Protein AF-A0A920RXB9-F1 (afdb_monomer_lite)

Radius of gyration: 17.4 Å; chains: 1; bounding box: 31×40×56 Å

Structure (mmCIF, N/CA/C/O backbone):
data_AF-A0A920RXB9-F1
#
_entry.id   AF-A0A920RXB9-F1
#
loop_
_atom_site.group_PDB
_atom_site.id
_atom_site.type_symbol
_atom_site.label_atom_id
_atom_site.label_alt_id
_atom_site.label_comp_id
_atom_site.label_asym_id
_atom_site.label_entity_id
_atom_site.label_seq_id
_atom_site.pdbx_PDB_ins_code
_atom_site.Cartn_x
_atom_site.Cartn_y
_atom_site.Cartn_z
_atom_site.occupancy
_atom_site.B_iso_or_equiv
_atom_site.auth_seq_id
_atom_site.auth_comp_id
_atom_site.auth_asym_id
_atom_site.auth_atom_id
_atom_site.pdbx_PDB_model_num
ATOM 1 N N . MET A 1 1 ? 10.506 24.397 -13.632 1.00 35.47 1 MET A N 1
ATOM 2 C CA . MET A 1 1 ? 9.201 23.717 -13.776 1.00 35.47 1 MET A CA 1
ATOM 3 C C . MET A 1 1 ? 9.283 22.423 -12.987 1.00 35.47 1 MET A C 1
ATOM 5 O O . MET A 1 1 ? 10.128 21.601 -13.305 1.00 35.47 1 MET A O 1
ATOM 9 N N . ASN A 1 2 ? 8.501 22.284 -11.915 1.00 33.69 2 ASN A N 1
ATOM 10 C CA . ASN A 1 2 ? 8.462 21.051 -11.125 1.00 33.69 2 ASN A CA 1
ATOM 11 C C . ASN A 1 2 ? 7.696 19.999 -11.933 1.00 33.69 2 ASN A C 1
ATOM 13 O O . ASN A 1 2 ? 6.505 20.169 -12.178 1.00 33.69 2 ASN A O 1
ATOM 17 N N . HIS A 1 3 ? 8.390 18.970 -12.413 1.00 43.59 3 HIS A N 1
ATOM 18 C CA . HIS A 1 3 ? 7.780 17.923 -13.225 1.00 43.59 3 HIS A CA 1
ATOM 19 C C . HIS A 1 3 ? 6.858 17.058 -12.355 1.00 43.59 3 HIS A C 1
ATOM 21 O O . HIS A 1 3 ? 7.284 16.470 -11.368 1.00 43.59 3 HIS A O 1
ATOM 27 N N . THR A 1 4 ? 5.589 16.979 -12.741 1.00 50.28 4 THR A N 1
ATOM 28 C CA . THR A 1 4 ? 4.523 16.147 -12.156 1.00 50.28 4 THR A CA 1
ATOM 29 C C . THR A 1 4 ? 4.649 14.655 -12.500 1.00 50.28 4 THR A C 1
ATOM 31 O O . THR A 1 4 ? 3.751 13.874 -12.192 1.00 50.28 4 THR A O 1
ATOM 34 N N . TRP A 1 5 ? 5.749 14.243 -13.135 1.00 61.28 5 TRP A N 1
ATOM 35 C CA . TRP A 1 5 ? 5.944 12.900 -13.679 1.00 61.28 5 TRP A CA 1
ATOM 36 C C . TRP A 1 5 ? 7.004 12.151 -12.880 1.00 61.28 5 TRP A C 1
ATOM 38 O O . TRP A 1 5 ? 8.076 12.697 -12.619 1.00 61.28 5 TRP A O 1
ATOM 48 N N . LYS A 1 6 ? 6.721 10.897 -12.524 1.00 65.94 6 LYS A N 1
ATOM 49 C CA . LYS A 1 6 ? 7.713 10.023 -11.896 1.00 65.94 6 LYS A CA 1
ATOM 50 C C . LYS A 1 6 ? 8.699 9.539 -12.941 1.00 65.94 6 LYS A C 1
ATOM 52 O O . LYS A 1 6 ? 8.300 8.984 -13.965 1.00 65.94 6 LYS A O 1
ATOM 57 N N . THR A 1 7 ? 9.978 9.772 -12.689 1.00 72.25 7 THR A N 1
ATOM 58 C CA . THR A 1 7 ? 11.058 9.397 -13.609 1.00 72.25 7 THR A CA 1
ATOM 59 C C . THR A 1 7 ? 11.854 8.203 -13.099 1.00 72.25 7 THR A C 1
ATOM 61 O O . THR A 1 7 ? 12.533 7.561 -13.909 1.00 72.25 7 THR A O 1
ATOM 64 N N . ASP A 1 8 ? 11.717 7.892 -11.806 1.00 84.69 8 ASP A N 1
ATOM 65 C CA . ASP A 1 8 ? 12.450 6.857 -11.089 1.00 84.69 8 ASP A CA 1
ATOM 66 C C . ASP A 1 8 ? 11.539 6.050 -10.145 1.00 84.69 8 ASP A C 1
ATOM 68 O O . ASP A 1 8 ? 10.568 6.567 -9.586 1.00 84.69 8 ASP A O 1
ATOM 72 N N . PHE A 1 9 ? 11.875 4.776 -9.940 1.00 86.69 9 PHE A N 1
ATOM 73 C CA . PHE A 1 9 ? 11.138 3.864 -9.062 1.00 86.69 9 PHE A CA 1
ATOM 74 C C . PHE A 1 9 ? 11.043 4.369 -7.610 1.00 86.69 9 PHE A C 1
ATOM 76 O O . PHE A 1 9 ? 10.018 4.195 -6.951 1.00 86.69 9 PHE A O 1
ATOM 83 N N . SER A 1 10 ? 12.075 5.058 -7.106 1.00 89.69 10 SER A N 1
ATOM 84 C CA . SER A 1 10 ? 12.080 5.637 -5.752 1.00 89.69 10 SER A CA 1
ATOM 85 C C . SER A 1 10 ? 10.976 6.671 -5.533 1.00 89.69 10 SER A C 1
ATOM 87 O O . SER A 1 10 ? 10.595 6.944 -4.393 1.00 89.69 10 SER A O 1
ATOM 89 N N . ASP A 1 11 ? 10.422 7.242 -6.602 1.00 87.75 11 ASP A N 1
ATOM 90 C CA . ASP A 1 11 ? 9.345 8.202 -6.469 1.00 87.75 11 ASP A CA 1
ATOM 91 C C . ASP A 1 11 ? 8.014 7.576 -6.040 1.00 87.75 11 ASP A C 1
ATOM 93 O O . ASP A 1 11 ? 7.196 8.296 -5.461 1.00 87.75 11 ASP A O 1
ATOM 97 N N . TYR A 1 12 ? 7.807 6.275 -6.285 1.00 88.88 12 TYR A N 1
ATOM 98 C CA . TYR A 1 12 ? 6.657 5.535 -5.755 1.00 88.88 12 TYR A CA 1
ATOM 99 C C . TYR A 1 12 ? 6.743 5.439 -4.236 1.00 88.88 12 TYR A C 1
ATOM 101 O O . TYR A 1 12 ? 5.777 5.748 -3.547 1.00 88.88 12 TYR A O 1
ATOM 109 N N . TRP A 1 13 ? 7.918 5.108 -3.698 1.00 92.19 13 TRP A N 1
ATOM 110 C CA . TRP A 1 13 ? 8.127 5.011 -2.252 1.00 92.19 13 TRP A CA 1
ATOM 111 C C . TRP A 1 13 ? 7.861 6.335 -1.535 1.00 92.19 13 TRP A C 1
ATOM 113 O O . TRP A 1 13 ? 7.152 6.355 -0.532 1.00 92.19 13 TRP A O 1
ATOM 123 N N . LYS A 1 14 ? 8.301 7.460 -2.115 1.00 91.62 14 LYS A N 1
ATOM 124 C CA . LYS A 1 14 ? 7.970 8.797 -1.592 1.00 91.62 14 LYS A CA 1
ATOM 125 C C . LYS A 1 14 ? 6.461 9.050 -1.553 1.00 91.62 14 LYS A C 1
ATOM 127 O O . LYS A 1 14 ? 5.985 9.715 -0.635 1.00 91.62 14 LYS A O 1
ATOM 132 N N . ASP A 1 15 ? 5.710 8.579 -2.549 1.00 91.06 15 ASP A N 1
ATOM 133 C CA . ASP A 1 15 ? 4.249 8.715 -2.550 1.00 91.06 15 ASP A CA 1
ATOM 134 C C . ASP A 1 15 ? 3.612 7.829 -1.484 1.00 91.06 15 ASP A C 1
ATOM 136 O O . ASP A 1 15 ? 2.748 8.303 -0.754 1.00 91.06 15 ASP A O 1
ATOM 140 N N . LEU A 1 16 ? 4.064 6.581 -1.344 1.00 94.56 16 LEU A N 1
ATOM 141 C CA . LEU A 1 16 ? 3.544 5.641 -0.350 1.00 94.56 16 LEU A CA 1
ATOM 142 C C . LEU A 1 16 ? 3.756 6.141 1.087 1.00 94.56 16 LEU A C 1
ATOM 144 O O . LEU A 1 16 ? 2.823 6.104 1.886 1.00 94.56 16 LEU A O 1
ATOM 148 N N . GLU A 1 17 ? 4.932 6.684 1.406 1.00 95.12 17 GLU A N 1
ATOM 149 C CA . GLU A 1 17 ? 5.231 7.271 2.724 1.00 95.12 17 GLU A CA 1
ATOM 150 C C . GLU A 1 17 ? 4.347 8.495 3.027 1.00 95.12 17 GLU A C 1
ATOM 152 O O . GLU A 1 17 ? 3.786 8.646 4.121 1.00 95.12 17 GLU A O 1
ATOM 157 N N . ARG A 1 18 ? 4.168 9.372 2.030 1.00 94.50 18 ARG A N 1
ATOM 158 C CA . ARG A 1 18 ? 3.289 10.548 2.142 1.00 94.50 18 ARG A CA 1
ATOM 159 C C . ARG A 1 18 ? 1.826 10.149 2.272 1.00 94.50 18 ARG A C 1
ATOM 161 O O . ARG A 1 18 ? 1.089 10.773 3.040 1.00 94.50 18 ARG A O 1
ATOM 168 N N . LEU A 1 19 ? 1.406 9.121 1.542 1.00 95.38 19 LEU A N 1
ATOM 169 C CA . LEU A 1 19 ? 0.059 8.575 1.615 1.00 95.38 19 LEU A CA 1
ATOM 170 C C . LEU A 1 19 ? -0.199 7.946 2.972 1.00 95.38 19 LEU A C 1
ATOM 172 O O . LEU A 1 19 ? -1.222 8.265 3.559 1.00 95.38 19 LEU A O 1
ATOM 176 N N . GLN A 1 20 ? 0.719 7.148 3.519 1.00 97.12 20 GLN A N 1
ATOM 177 C CA . GLN A 1 20 ? 0.565 6.587 4.862 1.00 97.12 20 GLN A CA 1
ATOM 178 C C . GLN A 1 20 ? 0.343 7.683 5.903 1.00 97.12 20 GLN A C 1
ATOM 180 O O . GLN A 1 20 ? -0.580 7.593 6.712 1.00 97.12 20 GLN A O 1
ATOM 185 N N . THR A 1 21 ? 1.141 8.750 5.838 1.00 97.44 21 THR A N 1
ATOM 186 C CA . THR A 1 21 ? 0.992 9.911 6.723 1.00 97.44 21 THR A CA 1
ATOM 187 C C . THR A 1 21 ? -0.375 10.581 6.542 1.00 97.44 21 THR A C 1
ATOM 189 O O . THR A 1 21 ? -1.099 10.804 7.512 1.00 97.44 21 THR A O 1
ATOM 192 N N . SER A 1 22 ? -0.766 10.865 5.296 1.00 96.88 22 SER A N 1
ATOM 193 C CA . SER A 1 22 ? -2.026 11.552 4.976 1.00 96.88 22 SER A CA 1
ATOM 194 C C . SER A 1 22 ? -3.254 10.721 5.358 1.00 96.88 22 SER A C 1
ATOM 196 O O . SER A 1 22 ? -4.206 11.244 5.934 1.00 96.88 22 SER A O 1
ATOM 198 N N . ILE A 1 23 ? -3.215 9.417 5.085 1.00 97.81 23 ILE A N 1
ATOM 199 C CA . ILE A 1 23 ? -4.254 8.451 5.445 1.00 97.81 23 ILE A CA 1
ATOM 200 C C . ILE A 1 23 ? -4.353 8.338 6.963 1.00 97.81 23 ILE A C 1
ATOM 202 O O . ILE A 1 23 ? -5.460 8.376 7.485 1.00 97.81 23 ILE A O 1
ATOM 206 N N . GLY A 1 24 ? -3.228 8.275 7.679 1.00 97.38 24 GLY A N 1
ATOM 207 C CA . GLY A 1 24 ? -3.217 8.261 9.141 1.00 97.38 24 GLY A CA 1
ATOM 208 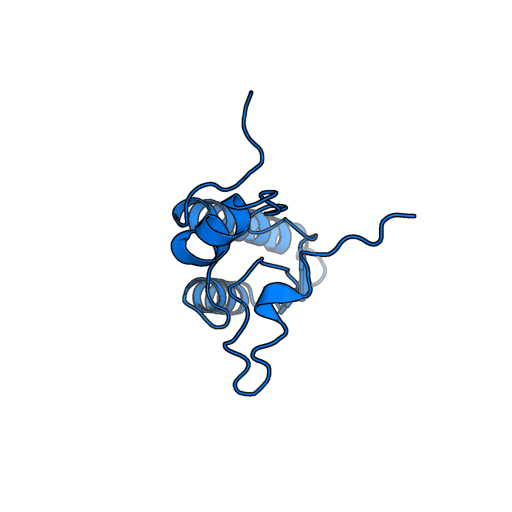C C . GLY A 1 24 ? -3.935 9.476 9.736 1.00 97.38 24 GLY A C 1
ATOM 209 O O . GLY A 1 24 ? -4.816 9.315 10.581 1.00 97.38 24 GLY A O 1
ATOM 210 N N . TYR A 1 25 ? -3.635 10.683 9.242 1.00 97.56 25 TYR A N 1
ATOM 211 C CA . TYR A 1 25 ? -4.335 11.899 9.670 1.00 97.56 25 TYR A CA 1
ATOM 212 C C . TYR A 1 25 ? -5.817 11.901 9.292 1.00 97.56 25 TYR A C 1
ATOM 214 O O . TYR A 1 25 ? -6.642 12.313 10.104 1.00 97.56 25 TYR A O 1
ATOM 222 N N . ALA A 1 26 ? -6.169 11.449 8.087 1.00 96.81 26 ALA A N 1
ATOM 223 C CA . ALA A 1 26 ? -7.560 11.384 7.646 1.00 96.81 26 ALA A CA 1
ATOM 224 C C . ALA A 1 26 ? -8.372 10.393 8.490 1.00 96.81 26 ALA A C 1
ATOM 226 O O . ALA A 1 26 ? -9.440 10.738 8.985 1.00 96.81 26 ALA A O 1
ATOM 227 N N . VAL A 1 27 ? -7.846 9.186 8.717 1.00 97.81 27 VAL A N 1
ATOM 228 C CA . VAL A 1 27 ? -8.487 8.166 9.555 1.00 97.81 27 VAL A CA 1
ATOM 229 C C . VAL A 1 27 ? -8.647 8.679 10.981 1.00 97.81 27 VAL A C 1
ATOM 231 O O . VAL A 1 27 ? -9.739 8.572 11.527 1.00 97.81 27 VAL A O 1
ATOM 234 N N . TRP A 1 28 ? -7.610 9.278 11.570 1.00 96.25 28 TRP A N 1
ATOM 235 C CA . TRP A 1 28 ? -7.686 9.821 12.927 1.00 96.25 28 TRP A CA 1
ATOM 236 C C . TRP A 1 28 ? -8.723 10.949 13.051 1.00 96.25 28 TRP A C 1
ATOM 238 O O . TRP A 1 28 ? -9.601 10.876 13.907 1.00 96.25 28 TRP A O 1
ATOM 248 N N . ASN A 1 29 ? -8.676 11.949 12.164 1.00 96.88 29 ASN A N 1
ATOM 249 C CA . ASN A 1 29 ? -9.581 13.103 12.209 1.00 96.88 29 ASN A CA 1
ATOM 250 C C . ASN A 1 29 ? -11.037 12.744 11.895 1.00 96.88 29 ASN A C 1
ATOM 252 O O . ASN A 1 29 ? -11.952 13.356 12.438 1.00 96.88 29 ASN A O 1
ATOM 256 N N . CYS A 1 30 ? -11.266 11.791 10.993 1.00 96.56 30 CYS A N 1
ATOM 257 C CA . CYS A 1 30 ? -12.612 11.437 10.546 1.00 96.56 30 CYS A CA 1
ATOM 258 C C . CYS A 1 30 ? -13.241 10.298 11.360 1.00 96.56 30 CYS A C 1
ATOM 260 O O . CYS A 1 30 ? -14.408 9.993 11.132 1.00 96.56 30 CYS A O 1
ATOM 262 N N . SER A 1 31 ? -12.512 9.691 12.306 1.00 95.94 31 SER A N 1
ATOM 263 C CA . SER A 1 31 ? -13.030 8.602 13.153 1.00 95.94 31 SER A CA 1
ATOM 264 C C . SER A 1 31 ? -13.583 9.061 14.509 1.00 95.94 31 SER A C 1
ATOM 266 O O . SER A 1 31 ? -13.661 8.255 15.432 1.00 95.94 31 SER A O 1
ATOM 268 N N . LEU A 1 32 ? -13.941 10.343 14.657 1.00 91.94 32 LEU A N 1
ATOM 269 C CA . LEU A 1 32 ? -14.415 10.897 15.935 1.00 91.94 32 LEU A CA 1
ATOM 270 C C . LEU A 1 32 ? -15.752 10.288 16.381 1.00 91.94 32 LEU A C 1
ATOM 272 O O . LEU A 1 32 ? -15.877 9.883 17.533 1.00 91.94 32 LEU A O 1
ATOM 276 N N . ASP A 1 33 ? -16.716 10.186 15.460 1.00 92.19 33 ASP A N 1
ATOM 277 C CA . ASP A 1 33 ? -18.065 9.681 15.761 1.00 92.19 33 ASP A CA 1
ATOM 278 C C . ASP A 1 33 ? -18.271 8.234 15.298 1.00 92.19 33 ASP A C 1
ATOM 280 O O . ASP A 1 33 ? -18.911 7.430 15.976 1.00 92.19 33 ASP A O 1
ATOM 284 N N . LEU A 1 34 ? -17.734 7.891 14.124 1.00 96.06 34 LEU A N 1
ATOM 285 C CA . LEU A 1 34 ? -17.830 6.564 13.522 1.00 96.06 34 LEU A CA 1
ATOM 286 C C . LEU A 1 34 ? -16.476 6.162 12.943 1.00 96.06 34 LEU A C 1
ATOM 288 O O . LEU A 1 34 ? -15.810 7.001 12.341 1.00 96.06 34 LEU A O 1
ATOM 292 N N . PRO A 1 35 ? -16.069 4.887 13.057 1.00 96.81 35 PRO A N 1
ATOM 293 C CA . PRO A 1 35 ? -14.782 4.451 12.540 1.00 96.81 35 PRO A CA 1
ATOM 294 C C . PRO A 1 35 ? -14.745 4.543 11.012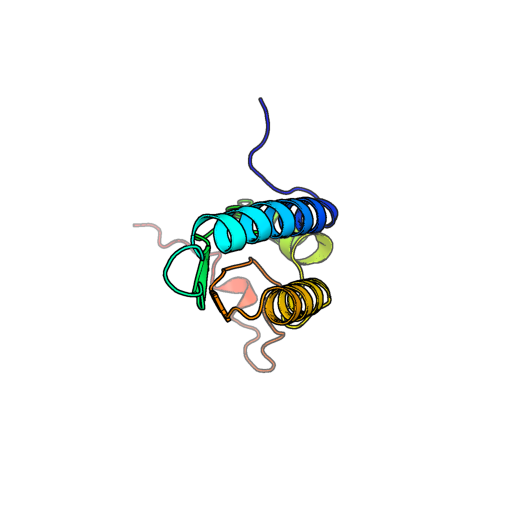 1.00 96.81 35 PRO A C 1
ATOM 296 O O . PRO A 1 35 ? -15.598 3.978 10.320 1.00 96.81 35 PRO A O 1
ATOM 299 N N . VAL A 1 36 ? -13.705 5.176 10.471 1.00 98.00 36 VAL A N 1
ATOM 300 C CA . VAL A 1 36 ? -13.401 5.082 9.039 1.00 98.00 36 VAL A CA 1
ATOM 301 C C . VAL A 1 36 ? -13.033 3.635 8.712 1.00 98.00 36 VAL A C 1
ATOM 303 O O . VAL A 1 36 ? -12.163 3.043 9.344 1.00 98.00 36 VAL A O 1
ATOM 306 N N . ARG A 1 37 ? -13.703 3.050 7.712 1.00 97.88 37 ARG A N 1
ATOM 307 C CA . ARG A 1 37 ? -13.456 1.668 7.258 1.00 97.88 37 ARG A CA 1
ATOM 308 C C . ARG A 1 37 ? -12.956 1.566 5.830 1.00 97.88 37 ARG A C 1
ATOM 310 O O . ARG A 1 37 ? -12.447 0.517 5.464 1.00 97.88 37 ARG A O 1
ATOM 317 N N . LEU A 1 38 ? -13.095 2.616 5.032 1.00 98.06 38 LEU A N 1
ATOM 318 C CA . LEU A 1 38 ? -12.698 2.631 3.632 1.00 98.06 38 LEU A CA 1
ATOM 319 C C . LEU A 1 38 ? -12.048 3.968 3.309 1.00 98.06 38 LEU A C 1
ATOM 321 O O . LEU A 1 38 ? -12.613 5.019 3.600 1.00 98.06 38 LEU A O 1
ATOM 325 N N . VAL A 1 39 ? -10.891 3.909 2.664 1.00 98.19 39 VAL A N 1
ATOM 326 C CA . VAL A 1 39 ? -10.220 5.062 2.074 1.00 98.19 39 VAL A CA 1
ATOM 327 C C . VAL A 1 39 ? -10.131 4.839 0.571 1.00 98.19 39 VAL A C 1
ATOM 329 O O . VAL A 1 39 ? -9.713 3.773 0.122 1.00 98.19 39 VAL A O 1
ATOM 332 N N . ALA A 1 40 ? -10.535 5.839 -0.208 1.00 97.56 40 ALA A N 1
ATOM 333 C CA . ALA A 1 40 ? -10.436 5.823 -1.660 1.00 97.56 40 ALA A CA 1
ATOM 334 C C . ALA A 1 40 ? -9.492 6.933 -2.122 1.00 97.56 40 ALA A C 1
ATOM 336 O O . ALA A 1 40 ? -9.661 8.095 -1.755 1.00 97.56 40 ALA A O 1
ATOM 337 N N . ILE A 1 41 ? -8.503 6.561 -2.926 1.00 95.00 41 ILE A N 1
ATOM 338 C CA . ILE A 1 41 ? -7.523 7.467 -3.515 1.00 95.00 41 ILE A CA 1
ATOM 339 C C . ILE A 1 41 ? -7.854 7.632 -4.996 1.00 95.00 41 ILE A C 1
ATOM 341 O O . ILE A 1 41 ? -8.125 6.653 -5.693 1.00 95.00 41 ILE A O 1
ATOM 345 N N . SER A 1 42 ? -7.840 8.876 -5.473 1.00 92.06 42 SER A N 1
ATOM 346 C CA . SER A 1 42 ? -8.047 9.185 -6.887 1.00 92.06 42 SER A CA 1
ATOM 347 C C . SER A 1 42 ? -6.980 8.535 -7.770 1.00 92.06 42 SER A C 1
ATOM 349 O O . SER A 1 42 ? -5.845 8.313 -7.339 1.00 92.06 42 SER A O 1
ATOM 351 N N . GLU A 1 43 ? -7.318 8.302 -9.037 1.00 90.12 43 GLU A N 1
ATOM 352 C CA . GLU A 1 43 ? -6.345 7.901 -10.058 1.00 90.12 43 GLU A CA 1
ATOM 353 C C . GLU A 1 43 ? -5.139 8.854 -10.085 1.00 90.12 43 GLU A C 1
ATOM 355 O O . GLU A 1 43 ? -5.275 10.069 -9.904 1.00 90.12 43 GLU A O 1
ATOM 360 N N . GLY A 1 44 ? -3.942 8.289 -10.249 1.00 87.44 44 GLY A N 1
ATOM 361 C CA . GLY A 1 44 ? -2.685 9.032 -10.194 1.00 87.44 44 GLY A CA 1
ATOM 362 C C . GLY A 1 44 ? -2.262 9.477 -8.789 1.00 87.44 44 GLY A C 1
ATOM 363 O O . GLY A 1 44 ? -1.219 10.113 -8.650 1.00 87.44 44 GLY A O 1
ATOM 364 N N . GLY A 1 45 ? -3.014 9.133 -7.736 1.00 88.94 45 GLY A N 1
ATOM 365 C CA . GLY A 1 45 ? -2.607 9.395 -6.352 1.00 88.94 45 GLY A CA 1
ATOM 366 C C . GLY A 1 45 ? -1.369 8.604 -5.914 1.00 88.94 45 GLY A C 1
ATOM 367 O O . GLY A 1 45 ? -0.684 9.023 -4.986 1.00 88.94 45 GLY A O 1
ATOM 368 N N . ILE A 1 46 ? -1.052 7.503 -6.605 1.00 90.50 46 ILE A N 1
ATOM 369 C CA . ILE A 1 46 ? 0.199 6.749 -6.465 1.00 90.50 46 ILE A CA 1
ATOM 370 C C . ILE A 1 46 ? 0.887 6.724 -7.829 1.00 90.50 46 ILE A C 1
ATOM 372 O O . ILE A 1 46 ? 0.341 6.180 -8.788 1.00 90.50 46 ILE A O 1
ATOM 376 N N . GLY A 1 47 ? 2.085 7.301 -7.929 1.00 84.38 47 GLY A N 1
ATOM 377 C CA . GLY A 1 47 ? 2.866 7.253 -9.165 1.00 84.38 47 GLY A CA 1
ATOM 378 C C . GLY A 1 47 ? 2.444 8.264 -10.238 1.00 84.38 47 GLY A C 1
ATOM 379 O O . GLY A 1 47 ? 3.075 8.324 -11.288 1.00 84.38 47 GLY A O 1
ATOM 380 N N . GLY A 1 48 ? 1.432 9.103 -9.992 1.00 82.75 48 GLY A N 1
ATOM 381 C CA . GLY A 1 48 ? 0.977 10.100 -10.962 1.00 82.75 48 GLY A CA 1
ATOM 382 C C . GLY A 1 48 ? 0.377 9.495 -12.237 1.00 82.75 48 GLY A C 1
ATOM 383 O O . GLY A 1 48 ? 0.102 8.302 -12.340 1.00 82.75 48 GLY A O 1
ATOM 384 N N . TRP A 1 49 ? 0.184 10.344 -13.245 1.00 74.06 49 TRP A N 1
ATOM 385 C CA . TRP A 1 49 ? -0.297 9.943 -14.568 1.00 74.06 49 TRP A CA 1
ATOM 386 C C . TRP A 1 49 ? 0.891 9.522 -15.449 1.00 74.06 49 TRP A C 1
ATOM 388 O O . TRP A 1 49 ? 1.295 10.245 -16.352 1.00 74.06 49 TRP A O 1
ATOM 398 N N . CYS A 1 50 ? 1.531 8.386 -15.164 1.00 63.78 50 CYS A N 1
ATOM 399 C CA . CYS A 1 50 ? 2.659 7.896 -15.970 1.00 63.78 50 CYS A CA 1
ATOM 400 C C . CYS A 1 50 ? 2.228 7.565 -17.412 1.00 63.78 50 CYS A C 1
ATOM 402 O O . CYS A 1 50 ? 1.846 6.436 -17.699 1.00 63.78 50 CYS A O 1
ATOM 404 N N . LEU A 1 51 ? 2.327 8.525 -18.333 1.00 62.84 51 LEU A N 1
ATOM 405 C CA . LEU A 1 51 ? 2.032 8.335 -19.758 1.00 62.84 51 LEU A CA 1
ATOM 406 C C . LEU A 1 51 ? 3.143 8.934 -20.626 1.00 62.84 51 LEU A C 1
ATOM 408 O O . LEU A 1 51 ? 2.875 9.731 -21.526 1.00 62.84 51 LEU A O 1
ATOM 412 N N . GLY A 1 52 ? 4.404 8.586 -20.339 1.00 63.56 52 GLY A N 1
ATOM 413 C CA . GLY A 1 52 ? 5.508 8.914 -21.245 1.00 63.56 52 GLY A CA 1
ATOM 414 C C . GLY A 1 52 ? 5.128 8.522 -22.676 1.00 63.56 52 GLY A C 1
ATOM 415 O O . GLY A 1 52 ? 4.742 7.383 -22.924 1.00 63.56 52 GLY A O 1
ATOM 416 N N . GLY A 1 53 ? 5.139 9.488 -23.594 1.00 71.19 53 GLY A N 1
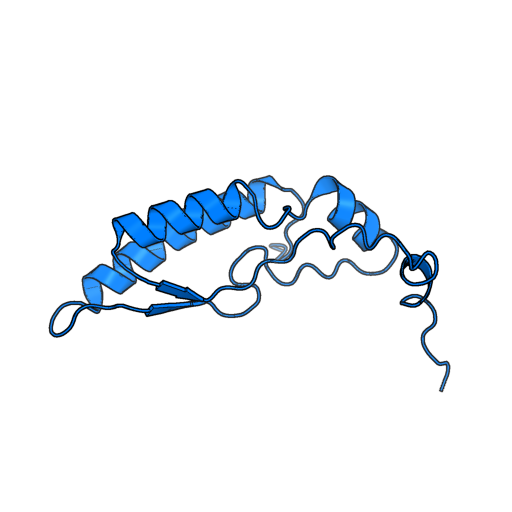ATOM 417 C CA . GLY A 1 53 ? 4.751 9.271 -24.986 1.00 71.19 53 GLY A CA 1
ATOM 418 C C . GLY A 1 53 ? 5.894 8.683 -25.812 1.00 71.19 53 GLY A C 1
ATOM 419 O O . GLY A 1 53 ? 7.065 8.839 -25.470 1.00 71.19 53 GLY A O 1
ATOM 420 N N . GLY A 1 54 ? 5.563 8.037 -26.932 1.00 80.19 54 GLY A N 1
ATOM 421 C CA . GLY A 1 54 ? 6.572 7.461 -27.827 1.00 80.19 54 GLY A CA 1
ATOM 422 C C . GLY A 1 54 ? 7.379 6.359 -27.140 1.00 80.19 54 GLY A C 1
ATOM 423 O O . GLY A 1 54 ? 6.819 5.568 -26.390 1.00 80.19 54 GLY A O 1
ATOM 424 N N . ASP A 1 55 ? 8.687 6.296 -27.374 1.00 81.06 55 ASP A N 1
ATOM 425 C CA . ASP A 1 55 ? 9.540 5.207 -26.867 1.00 81.06 55 ASP A CA 1
ATOM 426 C C . ASP A 1 55 ? 9.806 5.272 -25.355 1.00 81.06 55 ASP A C 1
ATOM 428 O O . ASP A 1 55 ? 10.206 4.278 -24.749 1.00 81.06 55 ASP A O 1
ATOM 432 N N . GLU A 1 56 ? 9.518 6.406 -24.713 1.00 82.44 56 GLU A N 1
ATOM 433 C CA . GLU A 1 56 ? 9.720 6.589 -23.272 1.00 82.44 56 GLU A CA 1
ATOM 434 C C . GLU A 1 56 ? 8.855 5.633 -22.433 1.00 82.44 56 GLU A C 1
ATOM 436 O O . GLU A 1 56 ? 9.261 5.204 -21.349 1.00 82.44 56 GLU A O 1
ATOM 441 N N . HIS A 1 57 ? 7.703 5.204 -22.959 1.00 81.19 57 HIS A N 1
ATOM 442 C CA . HIS A 1 57 ? 6.872 4.199 -22.297 1.00 81.19 57 HIS A CA 1
ATOM 443 C C . HIS A 1 57 ? 7.613 2.854 -22.103 1.00 81.19 57 HIS A C 1
ATOM 445 O O . HIS A 1 57 ? 7.338 2.153 -21.128 1.00 81.19 57 HIS A O 1
ATOM 451 N N . LEU A 1 58 ? 8.587 2.505 -22.963 1.00 84.69 58 LEU A N 1
ATOM 452 C CA . LEU A 1 58 ? 9.389 1.278 -22.828 1.00 84.69 58 LEU A CA 1
ATOM 453 C C . LEU A 1 58 ? 10.329 1.362 -21.628 1.00 84.69 58 LEU A C 1
ATOM 455 O O . LEU A 1 58 ? 10.446 0.401 -20.866 1.00 84.69 58 LEU A O 1
ATOM 459 N N . ARG A 1 59 ? 10.986 2.516 -21.443 1.00 85.62 59 ARG A N 1
ATOM 460 C CA . ARG A 1 59 ? 11.846 2.769 -20.280 1.00 85.62 59 ARG A CA 1
ATOM 461 C C . ARG A 1 59 ? 11.016 2.746 -19.001 1.00 85.62 59 ARG A C 1
ATOM 463 O O . ARG A 1 59 ? 11.383 2.054 -18.056 1.00 85.62 59 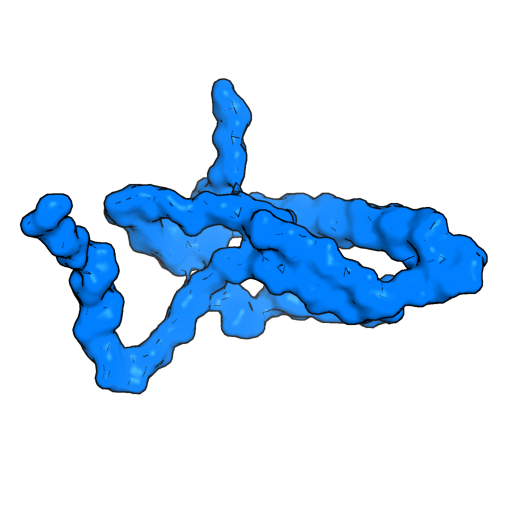ARG A O 1
ATOM 470 N N . ILE A 1 60 ? 9.874 3.437 -18.997 1.00 85.50 60 ILE A N 1
ATOM 471 C CA . ILE A 1 60 ? 8.956 3.478 -17.852 1.00 85.50 60 ILE A CA 1
ATOM 472 C C . ILE A 1 60 ? 8.485 2.067 -17.476 1.00 85.50 60 ILE A C 1
ATOM 474 O O . ILE A 1 60 ? 8.562 1.687 -16.309 1.00 85.50 60 ILE A O 1
ATOM 478 N N . CYS A 1 61 ? 8.060 1.270 -18.461 1.00 85.69 61 CYS A N 1
ATOM 479 C CA . CYS A 1 61 ? 7.615 -0.108 -18.255 1.00 85.69 61 CYS A CA 1
ATOM 480 C C . CYS A 1 61 ? 8.722 -1.008 -17.678 1.00 85.69 61 CYS A C 1
ATOM 482 O O . CYS A 1 61 ? 8.458 -1.851 -16.823 1.00 85.69 61 CYS A O 1
ATOM 484 N N . ARG A 1 62 ? 9.971 -0.837 -18.128 1.00 85.62 62 ARG A N 1
ATOM 485 C CA . ARG A 1 62 ? 11.101 -1.669 -17.695 1.00 85.62 62 ARG A CA 1
ATOM 486 C C . ARG A 1 62 ? 11.617 -1.284 -16.306 1.00 85.62 62 ARG A C 1
ATOM 488 O O . ARG A 1 62 ? 11.797 -2.173 -15.470 1.00 85.62 62 ARG A O 1
ATOM 495 N N . ASP A 1 63 ? 11.823 0.014 -16.083 1.00 87.12 63 ASP A N 1
ATOM 496 C CA . ASP A 1 63 ? 12.676 0.529 -15.005 1.00 87.12 63 ASP A CA 1
ATOM 497 C C . ASP A 1 63 ? 11.911 1.297 -13.913 1.00 87.12 63 ASP A C 1
ATOM 499 O O . ASP A 1 63 ? 12.437 1.455 -12.816 1.00 87.12 63 ASP A O 1
ATOM 503 N N . VAL A 1 64 ? 10.701 1.802 -14.193 1.00 87.81 64 VAL A N 1
ATOM 504 C CA . VAL A 1 64 ? 10.026 2.777 -13.310 1.00 87.81 64 VAL A CA 1
ATOM 505 C C . VAL A 1 64 ? 8.786 2.207 -12.632 1.00 87.81 64 VAL A C 1
ATOM 507 O O . VAL A 1 64 ? 8.584 2.454 -11.448 1.00 87.81 64 VAL A O 1
ATOM 510 N N . VAL A 1 65 ? 7.932 1.484 -13.360 1.00 89.25 65 VAL A N 1
ATOM 511 C CA . VAL A 1 65 ? 6.647 1.021 -12.807 1.00 89.25 65 VAL A CA 1
ATOM 512 C C . VAL A 1 65 ? 6.806 -0.282 -12.007 1.00 89.25 65 VAL A C 1
ATOM 514 O O . VAL A 1 65 ? 7.546 -1.178 -12.434 1.00 89.25 65 VAL A O 1
ATOM 517 N N . PRO A 1 66 ? 6.111 -0.421 -10.865 1.00 90.38 66 PRO A N 1
ATOM 518 C CA . PRO A 1 66 ? 6.150 -1.624 -10.037 1.00 90.38 66 PRO A CA 1
ATOM 519 C C . PRO A 1 66 ? 5.412 -2.813 -10.657 1.00 90.38 66 PRO A C 1
ATOM 521 O O . PRO A 1 66 ? 4.671 -2.693 -11.632 1.00 90.38 66 PRO A O 1
ATOM 524 N N . GLU A 1 67 ? 5.610 -3.984 -10.060 1.00 90.25 67 GLU A N 1
ATOM 525 C CA . GLU A 1 67 ? 4.793 -5.173 -10.306 1.00 90.25 67 GLU A CA 1
ATOM 526 C C . GLU A 1 67 ? 3.670 -5.244 -9.266 1.00 90.25 67 GLU A C 1
ATOM 528 O O . GLU A 1 67 ? 3.850 -4.859 -8.111 1.00 90.25 67 GLU A O 1
ATOM 533 N N . ILE A 1 68 ? 2.498 -5.728 -9.678 1.00 89.56 68 ILE A N 1
ATOM 534 C CA . ILE A 1 68 ? 1.368 -5.974 -8.780 1.00 89.56 68 ILE A CA 1
ATOM 535 C C . ILE A 1 68 ? 0.968 -7.451 -8.920 1.00 89.56 68 ILE A C 1
ATOM 537 O O . ILE A 1 68 ? 0.628 -7.865 -10.032 1.00 89.56 68 ILE A O 1
ATOM 541 N N . PRO A 1 69 ? 0.966 -8.247 -7.832 1.00 92.56 69 PRO A N 1
ATOM 542 C CA . PRO A 1 69 ? 1.376 -7.887 -6.467 1.00 92.56 69 PRO A CA 1
ATOM 543 C C . PRO A 1 69 ? 2.898 -7.676 -6.332 1.00 92.56 69 PRO A C 1
ATOM 545 O O . PRO A 1 69 ? 3.680 -8.245 -7.087 1.00 92.56 69 PRO A O 1
ATOM 548 N N . GLY A 1 70 ? 3.307 -6.881 -5.3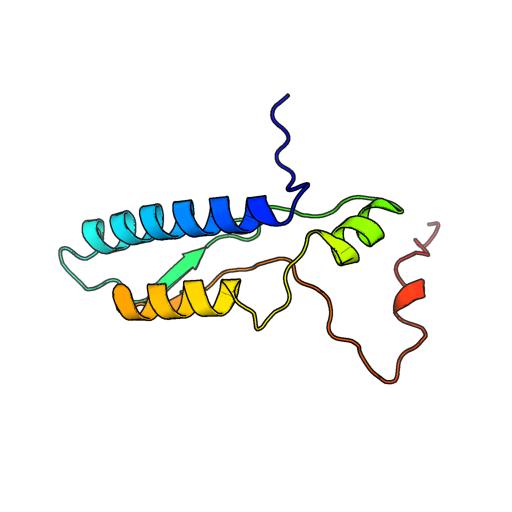41 1.00 92.56 70 GLY A N 1
ATOM 549 C CA . GLY A 1 70 ? 4.702 -6.523 -5.063 1.00 92.56 70 GLY A CA 1
ATOM 550 C C . GLY A 1 70 ? 4.901 -5.870 -3.687 1.00 92.56 70 GLY A C 1
ATOM 551 O O . GLY A 1 70 ? 3.965 -5.791 -2.884 1.00 92.56 70 GLY A O 1
ATOM 552 N N . LYS A 1 71 ? 6.119 -5.376 -3.420 1.00 95.25 71 LYS A N 1
ATOM 553 C CA . LYS A 1 71 ? 6.497 -4.758 -2.131 1.00 95.25 71 LYS A CA 1
ATOM 554 C C . LYS A 1 71 ? 5.640 -3.537 -1.795 1.00 95.25 71 LYS A C 1
ATOM 556 O O . LYS A 1 71 ? 5.301 -3.315 -0.640 1.00 95.25 71 LYS A O 1
ATOM 561 N N . GLU A 1 72 ? 5.254 -2.773 -2.809 1.00 94.62 72 GLU A N 1
ATOM 562 C CA . GLU A 1 72 ? 4.388 -1.603 -2.683 1.00 94.62 72 GLU A CA 1
ATOM 563 C C . GLU A 1 72 ? 2.995 -2.015 -2.191 1.00 94.62 72 GLU A C 1
ATOM 565 O O . GLU A 1 72 ? 2.448 -1.412 -1.270 1.00 94.62 72 GLU A O 1
ATOM 570 N N . THR A 1 73 ? 2.424 -3.087 -2.757 1.00 95.25 73 THR A N 1
ATOM 571 C CA . THR A 1 73 ? 1.119 -3.605 -2.315 1.00 95.25 73 THR A CA 1
ATOM 572 C C . THR A 1 73 ? 1.182 -4.299 -0.956 1.00 95.25 73 THR A C 1
ATOM 574 O O . THR A 1 73 ? 0.197 -4.264 -0.224 1.00 95.25 73 THR A O 1
ATOM 577 N N . GLU A 1 74 ? 2.325 -4.885 -0.586 1.00 97.62 74 GLU A N 1
ATOM 578 C CA . GLU A 1 74 ? 2.558 -5.430 0.757 1.00 97.62 74 GLU A CA 1
ATOM 579 C C . GLU A 1 74 ? 2.606 -4.309 1.800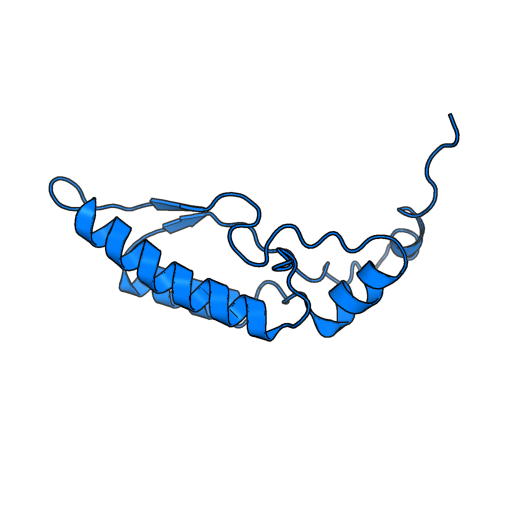 1.00 97.62 74 GLU A C 1
ATOM 581 O O . GLU A 1 74 ? 1.875 -4.360 2.786 1.00 97.62 74 GLU A O 1
ATOM 586 N N . PHE A 1 75 ? 3.370 -3.245 1.532 1.00 97.31 75 PHE A N 1
ATOM 587 C CA . PHE A 1 75 ? 3.411 -2.045 2.369 1.00 97.31 75 PHE A CA 1
ATOM 588 C C . PHE A 1 75 ? 2.013 -1.444 2.574 1.00 97.31 75 PHE A C 1
ATOM 590 O O . PHE A 1 75 ? 1.601 -1.183 3.706 1.00 97.31 75 PHE A O 1
ATOM 597 N N . LEU A 1 76 ? 1.248 -1.274 1.490 1.00 96.75 76 LEU A N 1
ATOM 598 C CA . LEU A 1 76 ? -0.134 -0.793 1.563 1.00 96.75 76 LEU A CA 1
ATOM 599 C C . LEU A 1 76 ? -1.030 -1.747 2.365 1.00 96.75 76 LEU A C 1
ATOM 601 O O . LEU A 1 76 ? -1.893 -1.289 3.113 1.00 96.75 76 LEU A O 1
ATOM 605 N N . GLY A 1 77 ? -0.824 -3.059 2.239 1.00 97.88 77 GLY A N 1
ATOM 606 C CA . GLY A 1 77 ? -1.537 -4.077 3.005 1.00 97.88 77 GLY A CA 1
ATOM 607 C C . GLY A 1 77 ? -1.269 -3.983 4.508 1.00 97.88 77 GLY A C 1
ATOM 608 O O . GLY A 1 77 ? -2.215 -3.988 5.297 1.00 97.88 77 GLY A O 1
ATOM 609 N N . GLU A 1 78 ? -0.007 -3.837 4.913 1.00 98.38 78 GLU A N 1
ATOM 610 C CA . GLU A 1 78 ? 0.366 -3.644 6.320 1.00 98.38 78 GLU A CA 1
ATOM 611 C C . GLU A 1 78 ? -0.184 -2.329 6.879 1.00 98.38 78 GLU A C 1
ATOM 613 O O . GLU A 1 78 ? -0.744 -2.308 7.974 1.00 98.38 78 GLU A O 1
ATOM 618 N N . MET A 1 79 ? -0.146 -1.250 6.095 1.00 97.75 79 MET A N 1
ATOM 619 C CA . MET A 1 79 ? -0.788 0.017 6.450 1.00 97.75 79 MET A CA 1
ATOM 620 C C . MET A 1 79 ? -2.305 -0.143 6.661 1.00 97.75 79 MET A C 1
ATOM 622 O O . MET A 1 79 ? -2.858 0.384 7.628 1.00 97.75 79 MET A O 1
ATOM 626 N N . CYS A 1 80 ? -2.991 -0.886 5.785 1.00 98.25 80 CYS A N 1
ATOM 627 C CA . CYS A 1 80 ? -4.424 -1.160 5.928 1.00 98.25 80 CYS A CA 1
ATOM 628 C C . CYS A 1 80 ? -4.732 -1.925 7.221 1.00 98.25 80 CYS A C 1
ATOM 630 O O . CYS A 1 80 ? -5.707 -1.605 7.901 1.00 98.25 80 CYS A O 1
ATOM 632 N N . LYS A 1 81 ? -3.886 -2.895 7.597 1.00 98.31 81 LYS A N 1
ATOM 633 C CA . LYS A 1 81 ? -4.002 -3.615 8.875 1.00 98.31 81 LYS A CA 1
ATOM 634 C C . LYS A 1 81 ? -3.755 -2.688 10.064 1.00 98.31 81 LYS A C 1
ATOM 636 O O . LYS A 1 81 ? -4.555 -2.692 10.995 1.00 98.31 81 LYS A O 1
ATOM 641 N N . GLN A 1 82 ? -2.700 -1.871 10.010 1.00 97.31 82 GLN A N 1
ATOM 642 C CA . GLN A 1 82 ? -2.336 -0.912 11.057 1.00 97.31 82 GLN A CA 1
ATOM 643 C C . GLN A 1 82 ? -3.488 0.049 11.377 1.00 97.31 82 GLN A C 1
ATOM 645 O O . GLN A 1 82 ? -3.795 0.273 12.545 1.00 97.31 82 GLN A O 1
ATOM 650 N N . PHE A 1 83 ? -4.132 0.607 10.349 1.00 97.38 83 PHE A N 1
ATOM 651 C CA . PHE A 1 83 ? -5.241 1.550 10.521 1.00 97.38 83 PHE A CA 1
ATOM 652 C C . PHE A 1 83 ? -6.620 0.883 10.552 1.00 97.38 83 PHE A C 1
ATOM 654 O O . PHE A 1 83 ? -7.618 1.565 10.766 1.00 97.38 83 PHE A O 1
ATOM 661 N N . ASN A 1 84 ? -6.687 -0.440 10.376 1.00 97.62 84 ASN A N 1
ATOM 662 C CA . ASN A 1 84 ? -7.923 -1.217 10.340 1.00 97.62 84 ASN A CA 1
ATOM 663 C C . ASN A 1 84 ? -8.935 -0.686 9.298 1.00 97.62 84 ASN A C 1
ATOM 665 O O . ASN A 1 84 ? -10.121 -0.506 9.586 1.00 97.62 84 ASN A O 1
ATOM 669 N N . ILE A 1 85 ? -8.451 -0.450 8.076 1.00 98.50 85 ILE A N 1
ATOM 670 C CA . ILE A 1 85 ? -9.221 0.070 6.936 1.00 98.50 85 ILE A CA 1
ATOM 671 C C . ILE A 1 85 ? -9.117 -0.843 5.709 1.00 98.50 85 ILE A C 1
ATOM 673 O O . ILE A 1 85 ? -8.209 -1.662 5.591 1.00 98.50 85 ILE A O 1
ATOM 677 N N . TYR A 1 86 ? -10.022 -0.642 4.757 1.00 98.50 86 TYR A N 1
ATOM 678 C CA . TYR A 1 86 ? -9.874 -1.049 3.364 1.00 98.50 86 TYR A CA 1
ATOM 679 C C . TYR A 1 86 ? -9.360 0.133 2.534 1.00 98.50 86 TYR A C 1
ATOM 681 O O . TYR A 1 86 ? -9.715 1.283 2.800 1.00 98.50 86 TYR A O 1
ATOM 689 N N . LEU A 1 87 ? -8.558 -0.149 1.508 1.00 97.88 87 LEU A N 1
ATOM 690 C CA . LEU A 1 87 ? -8.026 0.854 0.589 1.00 97.88 87 LEU A CA 1
ATOM 691 C C . LEU A 1 87 ? -8.454 0.539 -0.844 1.00 97.88 87 LEU A C 1
ATOM 693 O O . LEU A 1 87 ? -8.254 -0.573 -1.327 1.00 97.88 87 LEU A O 1
ATOM 697 N N . ILE A 1 88 ? -8.990 1.545 -1.531 1.00 97.88 88 ILE A N 1
ATOM 698 C CA . ILE A 1 88 ? -9.151 1.557 -2.984 1.00 97.88 88 ILE A CA 1
ATOM 699 C C . ILE A 1 88 ? -8.164 2.578 -3.536 1.00 97.88 88 ILE A C 1
ATOM 701 O O . ILE A 1 88 ? -8.222 3.756 -3.191 1.00 97.88 88 ILE A O 1
ATOM 705 N N . ALA A 1 89 ? -7.257 2.126 -4.391 1.00 94.50 89 ALA A N 1
ATOM 706 C CA . ALA A 1 89 ? -6.282 2.977 -5.054 1.00 94.50 89 ALA A CA 1
ATOM 707 C C . ALA A 1 89 ? -5.912 2.390 -6.419 1.00 94.50 89 ALA A C 1
ATOM 709 O O . ALA A 1 89 ? -6.136 1.207 -6.684 1.00 94.50 89 ALA A O 1
ATOM 710 N N . GLN A 1 90 ? -5.321 3.223 -7.271 1.00 91.44 90 GLN A N 1
ATOM 711 C CA . GLN A 1 90 ? -4.776 2.835 -8.566 1.00 91.44 90 GLN A CA 1
ATOM 712 C C . GLN A 1 90 ? -3.277 3.128 -8.585 1.00 91.44 90 GLN A C 1
ATOM 714 O O . GLN A 1 90 ? -2.822 4.136 -8.049 1.00 91.44 90 GLN A O 1
ATOM 719 N N . MET A 1 91 ? -2.524 2.228 -9.210 1.00 89.81 91 MET A N 1
ATOM 720 C CA . MET A 1 91 ? -1.094 2.371 -9.435 1.00 89.81 91 MET A CA 1
ATOM 721 C C . MET A 1 91 ? -0.768 1.840 -10.830 1.00 89.81 91 MET A C 1
ATOM 723 O O . MET A 1 91 ? -1.253 0.772 -11.214 1.00 89.81 91 MET A O 1
ATOM 727 N N . VAL A 1 92 ? 0.014 2.590 -11.611 1.00 87.00 92 VAL A N 1
ATOM 728 C CA . VAL A 1 92 ? 0.507 2.092 -12.902 1.00 87.00 92 VAL A CA 1
ATOM 729 C C . VAL A 1 92 ? 1.506 0.979 -12.614 1.00 87.00 92 VAL A C 1
ATOM 731 O O . VAL A 1 92 ? 2.390 1.144 -11.781 1.00 87.00 92 VAL A O 1
ATOM 734 N N . ALA A 1 93 ? 1.354 -0.159 -13.284 1.00 88.56 93 ALA A N 1
ATOM 735 C CA . ALA A 1 93 ? 2.157 -1.344 -13.024 1.00 88.56 93 ALA A CA 1
ATOM 736 C C . ALA A 1 93 ? 2.554 -2.045 -14.319 1.00 88.56 93 ALA A C 1
ATOM 738 O O . ALA A 1 93 ? 1.941 -1.844 -15.373 1.00 88.56 93 ALA A O 1
ATOM 739 N N . LYS A 1 94 ? 3.572 -2.902 -14.229 1.00 87.25 94 LYS A N 1
ATOM 740 C CA . LYS A 1 94 ? 3.956 -3.785 -15.327 1.00 87.25 94 LYS A CA 1
ATOM 741 C C . LYS A 1 94 ? 2.767 -4.658 -15.701 1.00 87.25 94 LYS A C 1
ATOM 743 O O . LYS A 1 94 ? 2.182 -5.338 -14.857 1.00 87.25 94 LYS A O 1
ATOM 748 N N . ALA A 1 95 ? 2.434 -4.659 -16.987 1.00 83.00 95 ALA A N 1
ATOM 749 C CA . ALA A 1 95 ? 1.462 -5.601 -17.508 1.00 83.00 95 ALA A CA 1
ATOM 750 C C . ALA A 1 95 ? 1.997 -7.033 -17.304 1.00 83.00 95 ALA A C 1
ATOM 752 O O . ALA A 1 95 ? 3.171 -7.286 -17.604 1.00 83.00 95 ALA A O 1
ATOM 753 N N . PRO A 1 96 ? 1.169 -7.983 -16.834 1.00 76.38 96 PRO A N 1
ATOM 754 C CA . PRO A 1 96 ? 1.564 -9.382 -16.767 1.00 76.38 96 PRO A CA 1
ATOM 755 C C . PRO A 1 96 ? 2.049 -9.864 -18.135 1.00 76.38 96 PRO A C 1
ATOM 757 O O . PRO A 1 96 ? 1.497 -9.476 -19.168 1.00 76.38 96 PRO A O 1
ATOM 760 N N . LYS A 1 97 ? 3.050 -10.753 -18.165 1.00 66.94 97 LYS A N 1
ATOM 761 C CA . LYS A 1 97 ? 3.386 -11.472 -19.399 1.00 66.94 97 LYS A CA 1
ATOM 762 C C . LYS A 1 97 ? 2.183 -12.330 -19.795 1.00 66.94 97 LYS A C 1
ATOM 764 O O . LYS A 1 97 ? 1.993 -13.420 -19.263 1.00 66.94 97 LYS A O 1
ATOM 769 N N . ILE A 1 98 ? 1.371 -11.842 -20.728 1.00 51.66 98 ILE A N 1
ATOM 770 C CA . ILE A 1 98 ? 0.275 -12.615 -21.312 1.00 51.66 98 ILE A CA 1
ATOM 771 C C . ILE A 1 98 ? 0.909 -13.649 -22.250 1.00 51.66 98 ILE A C 1
ATOM 773 O O . ILE A 1 98 ? 1.203 -13.361 -23.411 1.00 51.66 98 ILE A O 1
ATOM 777 N N . TYR A 1 99 ? 1.167 -14.856 -21.746 1.00 38.56 99 TYR A N 1
ATOM 778 C CA . TYR A 1 99 ? 1.561 -15.980 -22.594 1.00 38.56 99 TYR A CA 1
ATOM 779 C C . TYR A 1 99 ? 0.409 -16.293 -23.562 1.00 38.56 99 TYR A C 1
ATOM 781 O O . TYR A 1 99 ? -0.675 -16.678 -23.134 1.00 38.56 99 TYR A O 1
ATOM 789 N N . GLY A 1 100 ? 0.640 -16.100 -24.866 1.00 41.97 100 GLY A N 1
ATOM 790 C CA . GLY A 1 100 ? -0.297 -16.496 -25.928 1.00 41.97 100 GLY A CA 1
ATOM 791 C C . GLY A 1 100 ? -0.742 -15.401 -26.903 1.00 41.97 100 GLY A C 1
ATOM 792 O O . GLY A 1 100 ? -1.468 -15.714 -27.842 1.00 41.97 100 GLY A O 1
ATOM 793 N N . ARG A 1 101 ? -0.318 -14.141 -26.736 1.00 39.66 101 ARG A N 1
ATOM 794 C CA . ARG A 1 101 ? -0.643 -13.045 -27.673 1.00 39.66 101 ARG A CA 1
ATOM 795 C C . ARG A 1 101 ? 0.605 -12.240 -28.062 1.00 39.66 101 ARG A C 1
ATOM 797 O O . ARG A 1 101 ? 0.812 -11.143 -27.540 1.00 39.66 101 ARG A O 1
ATOM 804 N N . PRO A 1 102 ? 1.457 -12.758 -28.967 1.00 47.44 102 PRO A N 1
ATOM 805 C CA . PRO A 1 102 ? 2.618 -12.018 -29.474 1.00 47.44 102 PRO A CA 1
ATOM 806 C C . PRO A 1 102 ? 2.243 -10.720 -30.222 1.00 47.44 102 PRO A C 1
ATOM 808 O O . PRO A 1 102 ? 3.109 -9.904 -30.511 1.00 47.44 102 PRO A O 1
ATOM 811 N N . ASP A 1 103 ? 0.958 -10.493 -30.512 1.00 47.56 103 ASP A N 1
ATOM 812 C CA . ASP A 1 103 ? 0.438 -9.356 -31.272 1.00 47.56 103 ASP A CA 1
ATOM 813 C C . ASP A 1 103 ? 0.085 -8.117 -30.426 1.00 47.56 103 ASP A C 1
ATOM 815 O O . ASP A 1 103 ? -0.090 -7.034 -30.983 1.00 47.56 103 ASP A O 1
ATOM 819 N N . ILE A 1 104 ? -0.013 -8.227 -29.094 1.00 48.62 104 ILE A N 1
ATOM 820 C CA . ILE A 1 104 ? -0.434 -7.096 -28.240 1.00 48.62 104 ILE A CA 1
ATOM 821 C C . ILE A 1 104 ? 0.699 -6.079 -28.014 1.00 48.62 104 ILE A C 1
ATOM 823 O O . ILE A 1 104 ? 0.412 -4.900 -27.817 1.00 48.62 104 ILE A O 1
ATOM 827 N N . GLN A 1 105 ? 1.973 -6.468 -28.146 1.00 47.94 105 GLN A N 1
ATOM 828 C CA . GLN A 1 105 ? 3.084 -5.503 -28.077 1.00 47.94 105 GLN A CA 1
ATOM 829 C C . GLN A 1 105 ? 3.086 -4.496 -29.242 1.00 47.94 105 GLN A C 1
ATOM 831 O O . GLN A 1 105 ? 3.560 -3.378 -29.070 1.00 47.94 105 GLN A O 1
ATOM 836 N N . HIS A 1 106 ? 2.506 -4.840 -30.398 1.00 43.06 106 HIS A N 1
ATOM 837 C CA . HIS A 1 106 ? 2.508 -3.976 -31.587 1.00 43.06 106 HIS A CA 1
ATOM 838 C C . HIS A 1 106 ? 1.172 -3.266 -31.864 1.00 43.06 106 HIS A C 1
ATOM 840 O O . HIS A 1 106 ? 1.120 -2.355 -32.690 1.00 43.06 106 HIS A O 1
ATOM 846 N N . ARG A 1 107 ? 0.077 -3.637 -31.186 1.00 40.56 107 ARG A N 1
ATOM 847 C CA . ARG A 1 107 ? -1.273 -3.178 -31.565 1.00 40.56 107 ARG A CA 1
ATOM 848 C C . ARG A 1 107 ? -1.654 -1.779 -31.055 1.00 40.56 107 ARG A C 1
ATOM 850 O O . ARG A 1 107 ? -2.619 -1.213 -31.553 1.00 40.56 107 ARG A O 1
ATOM 857 N N . PHE A 1 108 ? -0.893 -1.195 -30.126 1.00 41.94 108 PHE A N 1
ATOM 858 C CA . PHE A 1 108 ? -1.122 0.178 -29.640 1.00 41.94 108 PHE A CA 1
ATOM 859 C C . PHE A 1 108 ? -0.434 1.266 -30.485 1.00 41.94 108 PHE A C 1
ATOM 861 O O . PHE A 1 108 ? -0.664 2.451 -30.258 1.00 41.94 108 PHE A O 1
ATOM 868 N N . TYR A 1 109 ? 0.375 0.881 -31.479 1.00 44.75 109 TYR A N 1
ATOM 869 C CA . TYR A 1 109 ? 1.200 1.811 -32.257 1.00 44.75 109 TYR A CA 1
ATOM 870 C C . TYR A 1 109 ? 0.622 2.254 -33.602 1.00 44.75 109 TYR A C 1
ATOM 872 O O . TYR A 1 109 ? 1.150 3.177 -34.219 1.00 44.75 109 TYR A O 1
ATOM 880 N N . HIS A 1 110 ? -0.490 1.673 -34.045 1.00 42.22 110 HIS A N 1
ATOM 881 C CA . HIS A 1 110 ? -1.194 2.160 -35.226 1.00 42.22 110 HIS A CA 1
ATOM 882 C C . HIS A 1 110 ? -2.400 2.996 -34.801 1.00 42.22 110 HIS A C 1
ATOM 884 O O . HIS A 1 110 ? -3.496 2.474 -34.597 1.00 42.22 110 HIS A O 1
ATOM 890 N N . ARG A 1 111 ? -2.200 4.318 -34.684 1.00 37.06 111 ARG A N 1
ATOM 891 C CA . ARG A 1 111 ? -3.325 5.260 -34.747 1.00 37.06 111 ARG A CA 1
ATOM 892 C C . ARG A 1 111 ? -4.023 5.079 -36.100 1.00 37.06 111 ARG A C 1
ATOM 894 O O . ARG A 1 111 ? -3.333 5.079 -37.122 1.00 37.06 111 ARG A O 1
ATOM 901 N N . PRO A 1 112 ? -5.358 4.975 -36.140 1.00 42.44 112 PRO A N 1
ATOM 902 C CA . PRO A 1 112 ? -6.083 5.154 -37.383 1.00 42.44 112 PRO A CA 1
ATOM 903 C C . PRO A 1 112 ? -5.841 6.578 -37.898 1.00 42.44 112 PRO A C 1
ATOM 905 O O . PRO A 1 112 ? -5.996 7.542 -37.149 1.00 42.44 112 PRO A O 1
ATOM 908 N N . GLN A 1 113 ? -5.422 6.687 -39.156 1.00 39.75 113 GLN A N 1
ATOM 909 C CA . GLN A 1 113 ? -5.346 7.947 -39.890 1.00 39.75 113 GLN A CA 1
ATOM 910 C C . GLN A 1 113 ? -6.760 8.236 -40.417 1.00 39.75 113 GLN A C 1
ATOM 912 O O . GLN A 1 113 ? -7.089 7.834 -41.533 1.00 39.75 113 GLN A O 1
ATOM 917 N N . TRP A 1 114 ? -7.611 8.846 -39.596 1.00 50.59 114 TRP A N 1
ATOM 918 C CA . TRP A 1 114 ? -8.815 9.521 -40.085 1.00 50.59 114 TRP A CA 1
ATOM 919 C C . TRP A 1 114 ? -8.734 10.984 -39.674 1.00 50.59 114 TRP A C 1
ATOM 921 O O . TRP A 1 114 ? -8.525 11.227 -38.461 1.00 50.59 114 TRP A O 1
#

Secondary structure (DSSP, 8-state):
----S--STHHHHHHHHHHHHHHHHHHHHH-SSS---EEE--TTTBT------TTHHHHIIIIISPPSSSHHHHHHHHHHHHHT-EEE--B--PPP--TT-TTTTTTTS-----

Sequence (114 aa):
MNHTWKTDFSDYWKDLERLQTSIGYAVWNCSLDLPVRLVAISEGGIGGWCLGGGDEHLRICRDVVPEIPGKETEFLGEMCKQFNIYLIAQMVAKAPKIYGRPDIQHRFYHRPQW

pLDDT: mean 81.29, std 20.02, range [33.69, 98.5]

Foldseek 3Di:
DPDQAFPAQVQQVVLLVVCLVVVVVCQVVVPPPHGAAEDEDDALSGRRPHDPPDCVVVVCLPGHFAAPPDPSVVSVVVSCVVSVYHYHYDGDHRDPPPPPCPPPVPVVPDDPPD